Protein AF-A0A534QKI3-F1 (afdb_monomer)

Mean predicted aligned error: 2.63 Å

Secondary structure (DSSP, 8-st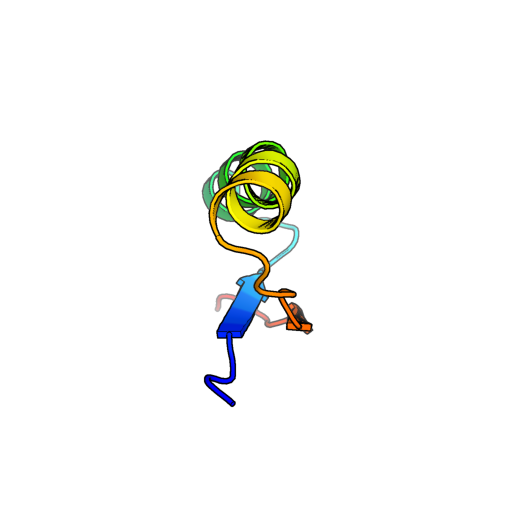ate):
---EEEEE-TT-HHHHHHHHHHHHHHHHH---EEEEE----

Structure (mmCIF, N/CA/C/O backbone):
data_AF-A0A534QKI3-F1
#
_entry.id   AF-A0A534QKI3-F1
#
loop_
_atom_site.group_PDB
_atom_site.id
_atom_site.type_symbol
_atom_site.label_atom_id
_atom_site.label_alt_id
_atom_site.label_comp_id
_atom_site.label_asym_id
_atom_site.label_entity_id
_atom_site.label_seq_id
_atom_site.pdbx_PDB_ins_code
_atom_site.Cartn_x
_atom_site.Cartn_y
_atom_site.Cartn_z
_atom_site.occupancy
_atom_site.B_iso_or_equiv
_atom_site.auth_seq_id
_atom_site.auth_comp_id
_atom_site.auth_asym_id
_atom_site.auth_atom_id
_atom_site.pdbx_PDB_model_num
ATOM 1 N N . MET A 1 1 ? -11.316 -0.363 18.665 1.00 74.25 1 MET A N 1
ATOM 2 C CA . MET A 1 1 ? -11.257 -0.095 17.212 1.00 74.25 1 MET A CA 1
ATOM 3 C C . MET A 1 1 ? -10.520 -1.242 16.553 1.00 74.25 1 MET A C 1
ATOM 5 O O . MET A 1 1 ? -9.591 -1.757 17.162 1.00 74.25 1 MET A O 1
ATOM 9 N N . VAL A 1 2 ? -10.971 -1.684 15.379 1.00 89.00 2 VAL A N 1
ATOM 10 C CA . VAL A 1 2 ? -10.276 -2.723 14.606 1.00 89.00 2 VAL A CA 1
ATOM 11 C C . VAL A 1 2 ? -9.083 -2.068 13.918 1.00 89.00 2 VAL A C 1
ATOM 13 O O . VAL A 1 2 ? -9.256 -1.042 13.268 1.00 89.00 2 VAL A O 1
ATOM 16 N N . LYS A 1 3 ? -7.889 -2.636 14.095 1.00 94.62 3 LYS A N 1
ATOM 17 C CA . LYS A 1 3 ? -6.680 -2.204 13.393 1.00 94.62 3 LYS A CA 1
ATOM 18 C C . LYS A 1 3 ? -6.611 -2.928 12.048 1.00 94.62 3 LYS A C 1
ATOM 20 O O . LYS A 1 3 ? -6.728 -4.153 12.030 1.00 94.62 3 LYS A O 1
ATOM 25 N N . VAL A 1 4 ? -6.437 -2.189 10.953 1.00 97.12 4 VAL A N 1
ATOM 26 C CA . VAL A 1 4 ? -6.308 -2.748 9.601 1.00 97.12 4 VAL A CA 1
ATOM 27 C C . VAL A 1 4 ? -4.989 -2.279 9.003 1.00 97.12 4 VAL A C 1
ATOM 29 O O . VAL A 1 4 ? -4.719 -1.084 8.945 1.00 97.12 4 VAL A O 1
ATOM 32 N N . GLU A 1 5 ? -4.164 -3.228 8.572 1.00 97.88 5 GLU A N 1
ATOM 33 C CA . GLU A 1 5 ? -2.852 -2.962 7.985 1.00 97.88 5 GLU A CA 1
ATOM 34 C C . GLU A 1 5 ? -2.834 -3.440 6.533 1.00 97.88 5 GLU A C 1
ATOM 36 O O . GLU A 1 5 ? -3.320 -4.528 6.213 1.00 97.88 5 GLU A O 1
ATOM 41 N N . PHE A 1 6 ? -2.248 -2.635 5.654 1.00 97.94 6 PHE A N 1
ATOM 42 C CA . PHE A 1 6 ? -1.934 -3.008 4.287 1.00 97.94 6 PHE A CA 1
ATOM 43 C C . PHE A 1 6 ? -0.432 -3.253 4.169 1.00 97.94 6 PHE A C 1
ATOM 45 O O . PHE A 1 6 ? 0.363 -2.317 4.073 1.00 97.94 6 PHE A O 1
ATOM 52 N N . HIS A 1 7 ? -0.046 -4.529 4.204 1.00 97.75 7 HIS A N 1
ATOM 53 C CA . HIS A 1 7 ? 1.336 -4.952 3.988 1.00 97.75 7 HIS A CA 1
ATOM 54 C C . HIS A 1 7 ? 1.610 -5.002 2.491 1.00 97.75 7 HIS A C 1
ATOM 56 O O . HIS A 1 7 ? 0.914 -5.713 1.761 1.00 97.75 7 HIS A O 1
ATOM 62 N N . PHE A 1 8 ? 2.604 -4.252 2.026 1.00 97.62 8 PHE A N 1
ATOM 63 C CA . PHE A 1 8 ? 2.846 -4.111 0.595 1.00 97.62 8 PHE A CA 1
ATOM 64 C C . PHE A 1 8 ? 4.327 -4.108 0.234 1.00 97.62 8 PHE A C 1
ATOM 66 O O . PHE A 1 8 ? 5.162 -3.579 0.962 1.00 97.62 8 PHE A O 1
ATOM 73 N N . ASP A 1 9 ? 4.622 -4.666 -0.936 1.00 96.81 9 ASP A N 1
ATOM 74 C CA . ASP A 1 9 ? 5.922 -4.594 -1.596 1.00 96.81 9 ASP A CA 1
ATOM 75 C C . ASP A 1 9 ? 5.751 -3.839 -2.923 1.00 96.81 9 ASP A C 1
ATOM 77 O O . ASP A 1 9 ? 4.806 -4.103 -3.674 1.00 96.81 9 ASP A O 1
ATOM 81 N N . PHE A 1 10 ? 6.652 -2.900 -3.220 1.00 93.94 10 PHE A N 1
ATOM 82 C CA . PHE A 1 10 ? 6.592 -2.062 -4.424 1.00 93.94 10 PHE A CA 1
ATOM 83 C C . PHE A 1 10 ? 6.745 -2.836 -5.743 1.00 93.94 10 PHE A C 1
ATOM 85 O O . PHE A 1 10 ? 6.240 -2.393 -6.772 1.00 93.94 10 PHE A O 1
ATOM 92 N N . GLY A 1 11 ? 7.427 -3.978 -5.731 1.00 94.62 11 GLY A N 1
ATOM 93 C CA . GLY A 1 11 ? 7.559 -4.886 -6.866 1.00 94.62 11 GLY A CA 1
ATOM 94 C C . GLY A 1 11 ? 6.353 -5.806 -7.066 1.00 94.62 11 GLY A C 1
ATOM 95 O O . GLY A 1 11 ? 6.284 -6.493 -8.085 1.00 94.62 11 GLY A O 1
ATOM 96 N N . SER A 1 12 ? 5.389 -5.834 -6.137 1.00 95.62 12 SER A N 1
ATOM 97 C CA . SER A 1 12 ? 4.215 -6.702 -6.237 1.00 95.62 12 SER A CA 1
ATOM 98 C C . SER A 1 12 ? 3.102 -6.065 -7.085 1.00 95.62 12 SER A C 1
ATOM 100 O O . SER A 1 12 ? 2.463 -5.100 -6.649 1.00 95.62 12 SER A O 1
ATOM 102 N N . PRO A 1 13 ? 2.758 -6.630 -8.261 1.00 96.62 13 PRO A N 1
ATOM 103 C CA . PRO A 1 13 ? 1.63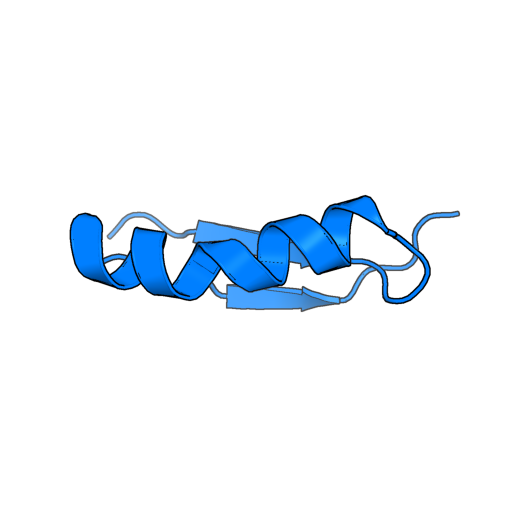2 -6.133 -9.054 1.00 96.62 13 PRO A CA 1
ATOM 104 C C . PRO A 1 13 ? 0.293 -6.280 -8.312 1.00 96.62 13 PRO A C 1
ATOM 106 O O . PRO A 1 13 ? -0.608 -5.460 -8.481 1.00 96.62 13 PRO A O 1
ATOM 109 N N . ASN A 1 14 ? 0.167 -7.277 -7.433 1.00 96.31 14 ASN A N 1
ATOM 110 C CA . ASN A 1 14 ? -1.034 -7.473 -6.621 1.00 96.31 14 ASN A CA 1
ATOM 111 C C . ASN A 1 14 ? -1.175 -6.402 -5.536 1.00 96.31 14 ASN A C 1
ATOM 113 O O . ASN A 1 14 ? -2.292 -5.973 -5.239 1.00 96.31 14 ASN A O 1
ATOM 117 N N . ALA A 1 15 ? -0.056 -5.947 -4.965 1.00 97.31 15 ALA A N 1
ATOM 118 C CA . ALA A 1 15 ? -0.067 -4.842 -4.018 1.00 97.31 15 ALA A CA 1
ATOM 119 C C . ALA A 1 15 ? -0.524 -3.548 -4.704 1.00 97.31 15 ALA A C 1
ATOM 121 O O . ALA A 1 15 ? -1.376 -2.844 -4.170 1.00 97.31 15 ALA A O 1
ATOM 122 N N . TYR A 1 16 ? -0.054 -3.283 -5.927 1.00 97.50 16 TYR A N 1
ATOM 123 C CA . TYR 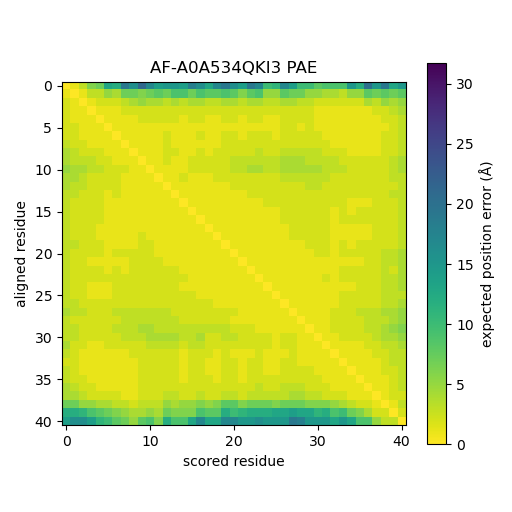A 1 16 ? -0.527 -2.137 -6.704 1.00 97.50 16 TYR A CA 1
ATOM 124 C C . TYR A 1 16 ? -2.043 -2.186 -6.948 1.00 97.50 16 TYR A C 1
ATOM 126 O O . TYR A 1 16 ? -2.744 -1.220 -6.654 1.00 97.50 16 TYR A O 1
ATOM 134 N N . LEU A 1 17 ? -2.574 -3.323 -7.408 1.00 98.44 17 LEU A N 1
ATOM 135 C CA . LEU A 1 17 ? -4.019 -3.477 -7.623 1.00 98.44 17 LEU A CA 1
ATOM 136 C C . LEU A 1 17 ? -4.826 -3.327 -6.325 1.00 98.44 17 LEU A C 1
ATOM 138 O O . LEU A 1 17 ? -5.892 -2.716 -6.335 1.00 98.44 17 LEU A O 1
ATOM 142 N N . SER A 1 18 ? -4.306 -3.836 -5.206 1.00 98.12 18 SER A N 1
ATOM 143 C CA . SER A 1 18 ? -4.924 -3.670 -3.884 1.00 98.12 18 SER A CA 1
ATOM 144 C C . SER A 1 18 ? -4.952 -2.200 -3.458 1.00 98.12 18 SER A C 1
ATOM 146 O O . SER A 1 18 ? -5.995 -1.704 -3.039 1.00 98.12 18 SER A O 1
ATOM 148 N N . HIS A 1 19 ? -3.846 -1.472 -3.636 1.00 98.00 19 HIS A N 1
ATOM 149 C CA . HIS A 1 19 ? -3.763 -0.044 -3.325 1.00 98.00 19 HIS A CA 1
ATOM 150 C C . HIS A 1 19 ? -4.830 0.780 -4.063 1.00 98.00 19 HIS A C 1
ATOM 152 O O . HIS A 1 19 ? -5.428 1.671 -3.465 1.00 98.00 19 HIS A O 1
ATOM 158 N N . LEU A 1 20 ? -5.135 0.445 -5.322 1.00 98.44 20 LEU A N 1
ATOM 159 C CA . LEU A 1 20 ? -6.152 1.157 -6.105 1.00 98.44 20 LEU A CA 1
ATOM 160 C C . LEU A 1 20 ? -7.576 1.032 -5.535 1.00 98.44 20 LEU A C 1
ATOM 162 O O . LEU A 1 20 ? -8.385 1.934 -5.746 1.00 98.44 20 LEU A O 1
ATOM 166 N N . VAL A 1 21 ? -7.899 -0.056 -4.825 1.00 98.31 21 VAL A N 1
ATOM 167 C CA . VAL A 1 21 ? -9.252 -0.289 -4.284 1.00 98.31 21 VAL A CA 1
ATOM 168 C C . VAL A 1 21 ? -9.412 0.130 -2.821 1.00 98.31 21 VAL A C 1
ATOM 170 O O . VAL A 1 21 ? -10.542 0.352 -2.382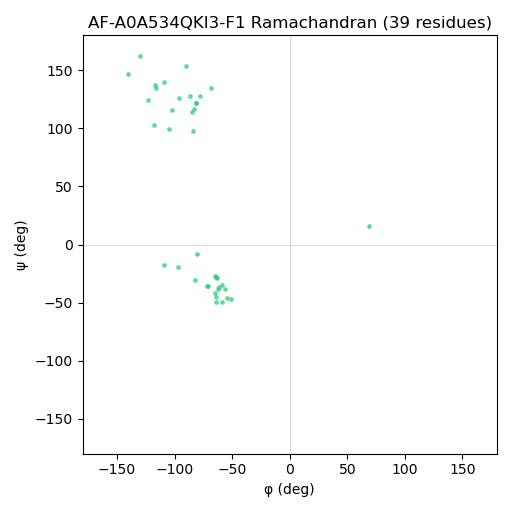 1.00 98.31 21 VAL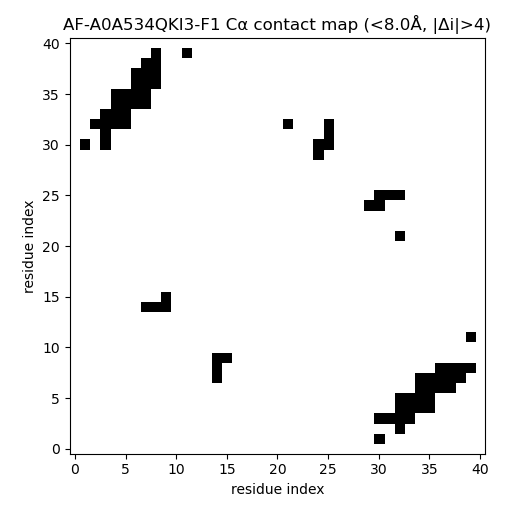 A O 1
ATOM 173 N N . ILE A 1 22 ? -8.313 0.281 -2.069 1.00 98.31 22 ILE A N 1
ATOM 174 C CA . ILE A 1 22 ? -8.331 0.662 -0.644 1.00 98.31 22 ILE A CA 1
ATOM 175 C C . ILE A 1 22 ? -9.182 1.916 -0.373 1.00 98.31 22 ILE A C 1
ATO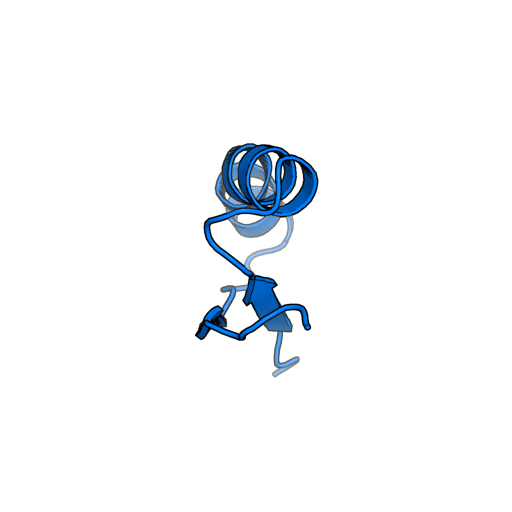M 177 O O . ILE A 1 22 ? -10.042 1.830 0.503 1.00 98.31 22 ILE A O 1
ATOM 181 N N . PRO A 1 23 ? -9.074 3.026 -1.135 1.00 98.19 23 PRO A N 1
ATOM 182 C CA . PRO A 1 23 ? -9.868 4.225 -0.853 1.00 98.19 23 PRO A CA 1
ATOM 183 C C . PRO A 1 23 ? -11.387 3.990 -0.894 1.00 98.19 23 PRO A C 1
ATOM 185 O O . PRO A 1 23 ? -12.147 4.583 -0.127 1.00 98.19 23 PRO A O 1
ATOM 188 N N . GLU A 1 24 ? -11.868 3.109 -1.780 1.00 98.44 24 GLU A N 1
ATOM 189 C CA . GLU A 1 24 ? -13.294 2.774 -1.832 1.00 98.44 24 GLU A CA 1
ATOM 190 C C . GLU A 1 24 ? -13.715 1.923 -0.627 1.00 98.44 24 GLU A C 1
ATOM 192 O O . GLU A 1 24 ? -14.823 2.089 -0.109 1.00 98.44 24 GLU A O 1
ATOM 197 N N . ILE A 1 25 ? -12.832 1.033 -0.165 1.00 97.88 25 ILE A N 1
ATOM 198 C CA . ILE A 1 25 ? -13.058 0.217 1.030 1.00 97.88 25 ILE A CA 1
ATOM 199 C C . ILE A 1 25 ? -13.155 1.128 2.255 1.00 97.88 25 ILE A C 1
ATOM 201 O O . ILE A 1 25 ? -14.155 1.042 2.965 1.00 97.88 25 ILE A O 1
ATOM 205 N N . GLU A 1 26 ? -12.203 2.045 2.446 1.00 97.62 26 GLU A N 1
ATOM 206 C CA . GLU A 1 26 ? -12.220 3.036 3.533 1.00 97.62 26 GLU A CA 1
ATOM 207 C C . GLU A 1 26 ? -13.523 3.844 3.529 1.00 97.62 26 GLU A C 1
ATOM 209 O O . GLU A 1 26 ? -14.209 3.943 4.547 1.00 97.62 26 GLU A O 1
ATOM 214 N N . ARG A 1 27 ? -13.957 4.326 2.355 1.00 98.06 27 ARG A N 1
ATOM 215 C CA . ARG A 1 27 ? -15.223 5.064 2.206 1.00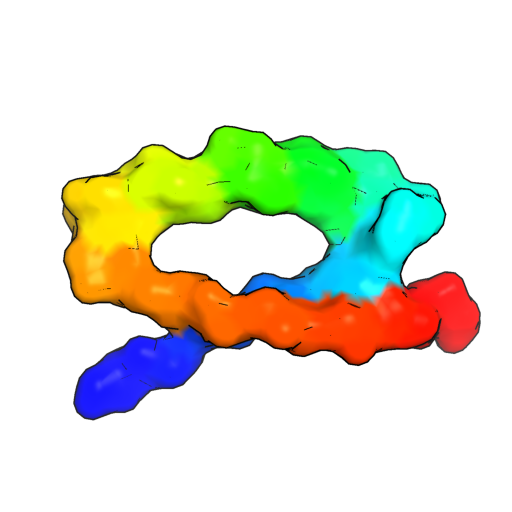 98.06 27 ARG A CA 1
ATOM 216 C C . ARG A 1 27 ? -16.455 4.236 2.592 1.00 98.06 27 ARG A C 1
ATOM 218 O O . ARG A 1 27 ? -17.429 4.789 3.099 1.00 98.06 27 ARG A O 1
ATOM 225 N N . ARG A 1 28 ? -16.465 2.935 2.291 1.00 97.94 28 ARG A N 1
ATOM 226 C CA . ARG A 1 28 ? -17.620 2.048 2.522 1.00 97.94 28 ARG A CA 1
ATOM 227 C C . ARG A 1 28 ? -17.708 1.536 3.953 1.00 97.94 28 ARG A C 1
ATOM 229 O O . ARG A 1 28 ? -18.812 1.252 4.411 1.00 97.94 28 ARG A O 1
ATOM 236 N N . THR A 1 29 ? -16.575 1.365 4.624 1.00 96.44 29 THR A N 1
ATOM 237 C CA . THR A 1 29 ? -16.509 0.731 5.947 1.00 96.44 29 THR A CA 1
ATOM 238 C C . THR A 1 29 ? -16.194 1.717 7.069 1.00 96.44 29 THR A C 1
ATOM 240 O O . THR A 1 29 ? -16.446 1.394 8.228 1.00 96.44 29 THR A O 1
ATOM 243 N N . GLY A 1 30 ? -15.667 2.903 6.748 1.00 96.06 30 GLY A N 1
ATOM 244 C CA . GLY A 1 30 ? -15.201 3.885 7.727 1.00 96.06 30 GLY A CA 1
ATOM 245 C C . GLY A 1 30 ? -13.940 3.449 8.480 1.00 96.06 30 GLY A C 1
ATOM 246 O O . GLY A 1 30 ? -13.656 4.002 9.539 1.00 96.06 30 GLY A O 1
ATOM 247 N N . VAL A 1 31 ? -13.221 2.436 7.982 1.00 96.19 31 VAL A N 1
ATOM 248 C CA . VAL A 1 31 ? -11.916 2.028 8.526 1.00 96.19 31 VAL A CA 1
ATOM 249 C C . VAL A 1 31 ? -10.801 2.781 7.812 1.00 96.19 31 VAL A C 1
ATOM 251 O O . VAL A 1 31 ? -10.965 3.147 6.653 1.00 96.19 31 VAL A O 1
ATOM 254 N N . GLU A 1 32 ? -9.670 2.958 8.484 1.00 96.38 32 GLU A N 1
ATOM 255 C CA . GLU A 1 32 ? -8.436 3.482 7.891 1.00 96.38 32 GLU A CA 1
ATOM 256 C C . GLU A 1 32 ? -7.407 2.353 7.791 1.00 96.38 32 GLU A C 1
ATOM 258 O O . GLU A 1 32 ? -7.301 1.523 8.702 1.00 96.38 32 GLU A O 1
ATOM 263 N N . PHE A 1 33 ? -6.661 2.312 6.688 1.00 98.19 33 PHE A N 1
ATOM 264 C CA . PHE A 1 33 ? -5.582 1.349 6.484 1.00 98.19 33 PHE A CA 1
ATOM 265 C C . PHE A 1 33 ? -4.230 1.961 6.859 1.00 98.19 33 PHE A C 1
ATOM 267 O O . PHE A 1 33 ? -3.806 2.975 6.306 1.00 98.19 33 PHE A O 1
ATOM 274 N N . GLU A 1 34 ? -3.496 1.290 7.744 1.00 98.12 34 GLU A N 1
ATOM 275 C CA . GLU A 1 34 ? -2.088 1.596 7.995 1.00 98.12 34 GLU A CA 1
ATOM 276 C C . GLU A 1 34 ? -1.213 0.938 6.918 1.00 98.12 34 GLU A C 1
ATOM 278 O O . GLU A 1 34 ? -1.234 -0.280 6.741 1.00 98.12 34 GLU A O 1
ATOM 283 N N . TYR A 1 35 ? -0.437 1.737 6.188 1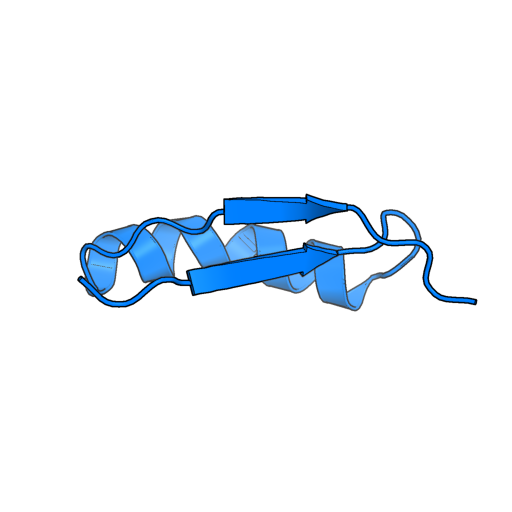.00 97.75 35 TYR A N 1
ATOM 284 C CA . TYR A 1 35 ? 0.455 1.252 5.134 1.00 97.75 35 TYR A CA 1
ATOM 285 C C . TYR A 1 35 ? 1.778 0.775 5.733 1.00 97.75 35 TYR A C 1
ATOM 287 O O . TYR A 1 35 ? 2.544 1.573 6.272 1.00 97.75 35 TYR A O 1
ATOM 295 N N . VAL A 1 36 ? 2.072 -0.515 5.583 1.00 98.00 36 VAL A N 1
ATOM 296 C CA . VAL A 1 36 ? 3.278 -1.144 6.131 1.00 98.00 36 VAL A CA 1
ATOM 297 C C . VAL A 1 36 ? 4.124 -1.686 4.974 1.00 98.00 36 VAL A C 1
ATOM 299 O O . VAL A 1 36 ? 3.782 -2.725 4.402 1.00 98.00 36 VAL A O 1
ATOM 302 N N . PRO A 1 37 ? 5.212 -0.998 4.582 1.00 97.00 37 PRO A N 1
ATOM 303 C CA . PRO A 1 37 ? 6.092 -1.505 3.541 1.00 97.00 37 PRO A CA 1
ATOM 304 C C . PRO A 1 37 ? 6.837 -2.743 4.047 1.00 97.00 37 PRO A C 1
ATOM 306 O O . PRO A 1 37 ? 7.378 -2.753 5.154 1.00 97.00 37 PRO A O 1
ATOM 309 N N . ILE A 1 38 ? 6.890 -3.774 3.215 1.00 96.50 38 ILE A N 1
ATOM 310 C CA . ILE A 1 38 ? 7.638 -5.006 3.453 1.00 96.50 38 ILE A CA 1
ATOM 311 C C . ILE A 1 38 ? 8.492 -5.339 2.229 1.00 96.50 38 ILE A C 1
ATOM 313 O O . ILE A 1 38 ? 8.254 -4.830 1.135 1.00 96.50 38 ILE A O 1
ATOM 317 N N . LEU A 1 39 ? 9.489 -6.198 2.428 1.00 91.38 39 LEU A N 1
ATOM 318 C CA . LEU A 1 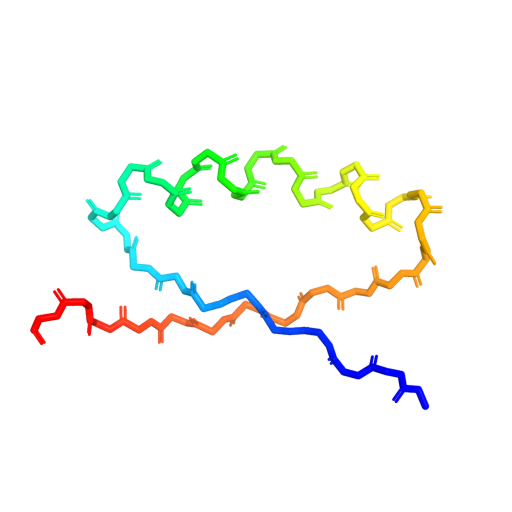39 ? 10.258 -6.796 1.343 1.00 91.38 39 LEU A CA 1
ATOM 319 C C . LEU A 1 39 ? 9.753 -8.224 1.140 1.00 91.38 39 LEU A C 1
ATOM 321 O O . LEU A 1 39 ? 9.857 -9.057 2.039 1.00 91.38 39 LEU A O 1
ATOM 325 N N . LEU A 1 40 ? 9.179 -8.483 -0.024 1.00 80.00 40 LEU A N 1
ATOM 326 C CA . LEU A 1 40 ? 8.740 -9.790 -0.474 1.00 80.00 40 LEU A CA 1
ATOM 327 C C . LEU A 1 40 ? 9.964 -10.503 -1.070 1.00 80.00 40 LEU A C 1
ATOM 329 O O . LEU A 1 40 ? 10.355 -10.247 -2.209 1.00 80.00 40 LEU A O 1
ATOM 333 N N . GLY A 1 41 ? 10.597 -11.361 -0.269 1.00 65.31 41 GLY A N 1
ATOM 334 C CA . GLY A 1 41 ? 11.779 -12.147 -0.630 1.00 65.31 41 GLY A CA 1
ATOM 335 C C . GLY A 1 41 ? 11.790 -13.488 0.077 1.00 65.31 41 GLY A C 1
ATOM 336 O O . GLY A 1 41 ? 11.521 -13.496 1.299 1.00 65.31 41 GLY A O 1
#

Foldseek 3Di:
DDAAELEDEPPDPVSVVVVVCQVVVCVVPVDDYHYHYDDDD

Sequence (41 aa):
MVKVEFHFDFGSPNAYLSHLVIPEIERRTGVEFEYVPILLG

Solvent-accessible surface area (backbone atoms only — not comparable to full-atom values): 2680 Å² total; per-residue (Å²): 134,89,88,45,74,45,77,34,30,95,88,37,70,67,40,55,59,49,60,72,48,45,65,59,50,28,72,74,68,74,53,70,72,46,81,40,84,49,84,89,123

pLDDT: mean 95.12, std 6.65, range [65.31, 98.44]

Radius of gyration: 10.87 Å; Cα contacts (8 Å, |Δi|>4): 38; chains: 1; bounding box: 29×17×26 Å

Nearest PDB structures (foldseek):
  6hnk-assembly1_A  TM=7.279E-01  e=2.914E+00  Clostridioides difficile 630
  2h6y-assembly2_B  TM=6.950E-01  e=2.914E+00  Escherichia coli
  8rdj-assembly1_P  TM=6.350E-01  e=3.354E+00  Sinapis alba
  2ypm-assembly1_A  TM=6.388E-01  e=3.862E+00  synthetic construct
  6q6u-assembly2_B  TM=6.250E-01  e=5.118E+00  Chlamydomonas reinhardtii